Protein AF-A0A1A3AB86-F1 (afdb_monomer_lite)

Radius of gyration: 14.78 Å; chains: 1; bounding box: 32×23×52 Å

Secondary structure (DSSP, 8-state):
--HHHHHHHHHHHHHHHHHHHHHHHHHTT-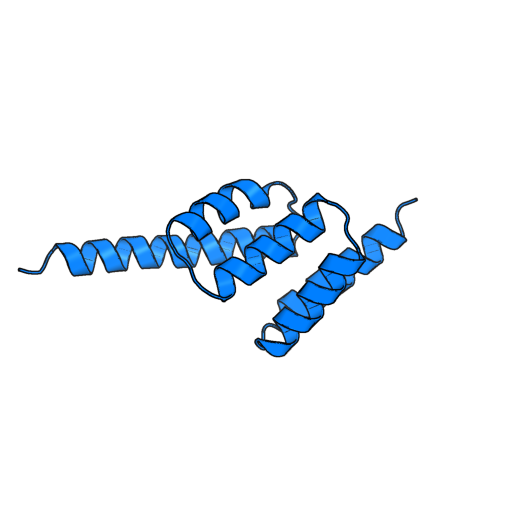GGGHHHHHHHHHHS--HHHHHHHHHHHHHHHT-HHHHHHHHHHHHHTT-HHHHHHHHHHHHHHTT--

pLDDT: mean 88.18, std 16.99, range [40.06, 98.75]

Sequence (97 aa):
MGAVASAARAAGGQSAVALRAWHEAVRLGDTRAVDPLSRLCAEVACAVGGLALAHARALAAGDEAALRAVSDELAAAGMRAAATDAAAQARRIVRQP

Structure (mmCIF, N/CA/C/O backbone):
data_AF-A0A1A3AB86-F1
#
_entry.id   AF-A0A1A3AB86-F1
#
loop_
_atom_site.group_PDB
_atom_site.id
_atom_site.type_symbol
_atom_site.label_atom_id
_atom_site.label_alt_id
_atom_site.label_comp_id
_atom_site.label_asym_id
_atom_site.label_entity_id
_atom_site.label_seq_id
_atom_site.pdbx_PDB_ins_code
_atom_site.Cartn_x
_atom_site.Cartn_y
_atom_site.Cartn_z
_atom_site.occupancy
_atom_site.B_iso_or_equiv
_atom_site.auth_seq_id
_atom_site.auth_comp_id
_atom_site.auth_asym_id
_atom_site.auth_atom_id
_atom_site.pdbx_PDB_model_num
ATOM 1 N N . MET A 1 1 ? 19.293 0.178 -33.892 1.00 40.06 1 MET A N 1
ATOM 2 C CA . MET A 1 1 ? 18.323 -0.505 -32.999 1.00 40.06 1 MET A CA 1
ATOM 3 C C . MET A 1 1 ? 18.806 -0.445 -31.544 1.00 40.06 1 MET A C 1
ATOM 5 O O . MET A 1 1 ? 19.381 -1.411 -31.071 1.00 40.06 1 MET A O 1
ATOM 9 N N . GLY A 1 2 ? 18.629 0.680 -30.830 1.00 48.31 2 GLY A N 1
ATOM 10 C CA . GLY A 1 2 ? 19.122 0.794 -29.437 1.00 48.31 2 GLY A CA 1
ATOM 11 C C . GLY A 1 2 ? 18.579 1.941 -28.568 1.00 48.31 2 GLY A C 1
ATOM 12 O O . GLY A 1 2 ? 18.834 1.945 -27.372 1.00 48.31 2 GLY A O 1
ATOM 13 N N . ALA A 1 3 ? 17.805 2.889 -29.112 1.00 48.88 3 ALA A N 1
ATOM 14 C CA . ALA A 1 3 ? 17.320 4.049 -28.348 1.00 48.88 3 ALA A CA 1
ATOM 15 C C . ALA A 1 3 ? 16.065 3.771 -27.489 1.00 48.88 3 ALA A C 1
ATOM 17 O O . ALA A 1 3 ? 15.847 4.426 -26.475 1.00 48.88 3 ALA A O 1
ATOM 18 N N . VAL A 1 4 ? 15.244 2.782 -27.862 1.00 49.41 4 VAL A N 1
ATOM 19 C CA . VAL A 1 4 ? 13.988 2.472 -27.150 1.00 49.41 4 VAL A CA 1
ATOM 20 C C . VAL A 1 4 ? 14.254 1.807 -25.798 1.00 49.41 4 VAL A C 1
ATOM 22 O O . VAL A 1 4 ? 13.593 2.129 -24.818 1.00 49.41 4 VAL A O 1
ATOM 25 N N . ALA A 1 5 ? 15.256 0.926 -25.707 1.00 46.88 5 ALA A N 1
ATOM 26 C CA . ALA A 1 5 ? 15.572 0.225 -24.463 1.00 46.88 5 ALA A CA 1
ATOM 27 C C . ALA A 1 5 ? 16.142 1.164 -23.386 1.00 46.88 5 ALA A C 1
ATOM 29 O O . ALA A 1 5 ? 15.800 1.033 -22.215 1.00 46.88 5 ALA A O 1
ATOM 30 N N . SER A 1 6 ? 16.982 2.135 -23.760 1.00 46.47 6 SER A N 1
ATOM 31 C CA . SER A 1 6 ? 17.529 3.126 -22.825 1.00 46.47 6 SER A CA 1
ATOM 32 C C . SER A 1 6 ? 16.467 4.120 -22.348 1.00 46.47 6 SER A C 1
ATOM 34 O O . SER A 1 6 ? 16.414 4.399 -21.153 1.00 46.47 6 SER A O 1
ATOM 36 N N . ALA A 1 7 ? 15.573 4.578 -23.231 1.00 40.56 7 ALA A N 1
ATOM 37 C CA . ALA A 1 7 ? 14.425 5.403 -22.849 1.00 40.56 7 ALA A CA 1
ATOM 38 C C . ALA A 1 7 ? 13.433 4.637 -21.952 1.00 40.56 7 ALA A C 1
ATOM 40 O O . ALA A 1 7 ? 12.997 5.169 -20.937 1.00 40.56 7 ALA A O 1
ATOM 41 N N . ALA A 1 8 ? 13.154 3.363 -22.254 1.00 43.41 8 ALA A N 1
ATOM 42 C CA . ALA A 1 8 ? 12.322 2.498 -21.416 1.00 43.41 8 ALA A CA 1
ATOM 43 C C . ALA A 1 8 ? 12.959 2.213 -20.043 1.00 43.41 8 ALA A C 1
ATOM 45 O O . ALA A 1 8 ? 12.253 2.180 -19.040 1.00 43.41 8 ALA A O 1
ATOM 46 N N . ARG A 1 9 ? 14.292 2.065 -19.955 1.00 48.44 9 ARG A N 1
ATOM 47 C CA . ARG A 1 9 ? 14.999 1.941 -18.666 1.00 48.44 9 ARG A CA 1
ATOM 48 C C . ARG A 1 9 ? 15.011 3.245 -17.870 1.00 48.44 9 ARG A C 1
ATOM 50 O O . ARG A 1 9 ? 14.877 3.191 -16.653 1.00 48.44 9 ARG A O 1
ATOM 57 N N . ALA A 1 10 ? 15.148 4.394 -18.530 1.00 49.41 10 ALA A N 1
ATOM 58 C CA . ALA A 1 10 ? 15.056 5.697 -17.875 1.00 49.41 10 ALA A CA 1
ATOM 59 C C . ALA A 1 10 ? 13.636 5.956 -17.343 1.00 49.41 10 ALA A C 1
ATOM 61 O O . ALA A 1 10 ? 13.483 6.320 -16.179 1.00 49.41 10 ALA A O 1
ATOM 62 N N . ALA A 1 11 ? 12.608 5.672 -18.151 1.00 55.72 11 ALA A N 1
ATOM 63 C CA . ALA A 1 11 ? 11.205 5.749 -17.749 1.00 55.72 11 ALA A CA 1
ATOM 64 C C . ALA A 1 11 ? 10.881 4.759 -16.616 1.00 55.72 11 A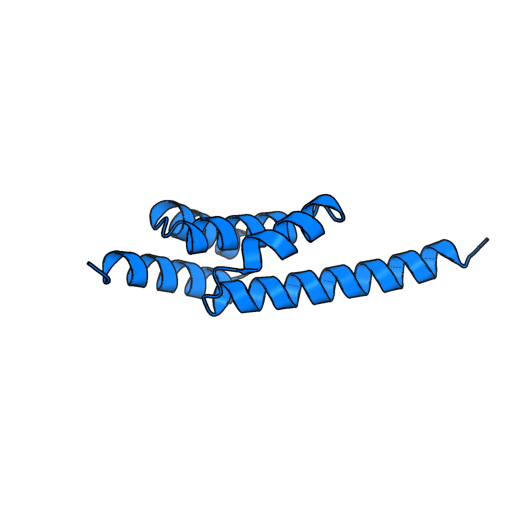LA A C 1
ATOM 66 O O . ALA A 1 11 ? 10.327 5.157 -15.599 1.00 55.72 11 ALA A O 1
ATOM 67 N N . GLY A 1 12 ? 11.323 3.500 -16.713 1.00 59.41 12 GLY A N 1
ATOM 68 C CA . GLY A 1 12 ? 11.148 2.503 -15.650 1.00 59.41 12 GLY A CA 1
ATOM 69 C C . GLY A 1 12 ? 11.888 2.853 -14.353 1.00 59.41 12 GLY A C 1
ATOM 70 O O . GLY A 1 12 ? 11.385 2.589 -13.262 1.00 59.41 12 GLY A O 1
ATOM 71 N N . GLY A 1 13 ? 13.051 3.507 -14.452 1.00 66.94 13 GLY A N 1
ATOM 72 C CA . GLY A 1 13 ? 13.766 4.066 -13.304 1.00 66.94 13 GLY A CA 1
ATOM 73 C C . GLY A 1 13 ? 12.981 5.187 -12.623 1.00 66.94 13 GLY A C 1
ATOM 74 O O . GLY A 1 13 ? 12.883 5.212 -11.398 1.00 66.94 13 GLY A O 1
ATOM 75 N N . GLN A 1 14 ? 12.352 6.069 -13.402 1.00 80.38 14 GLN A N 1
ATOM 76 C CA . GLN A 1 14 ? 11.469 7.109 -12.873 1.00 80.38 14 GLN A CA 1
ATOM 77 C C . GLN A 1 14 ? 10.205 6.521 -12.236 1.00 80.38 14 GLN A C 1
ATOM 79 O O . GLN A 1 14 ? 9.842 6.948 -11.144 1.00 80.38 14 GLN A O 1
ATOM 84 N N . SER A 1 15 ? 9.586 5.499 -12.835 1.00 84.56 15 SER A N 1
ATOM 85 C CA . SER A 1 15 ? 8.427 4.806 -12.254 1.00 84.56 15 SER A CA 1
ATOM 86 C C . SER A 1 15 ? 8.773 4.101 -10.942 1.00 84.56 15 SER A C 1
ATOM 88 O O . SER A 1 15 ? 7.997 4.171 -9.993 1.00 84.56 15 SER A O 1
ATOM 90 N N . ALA A 1 16 ? 9.948 3.471 -10.838 1.00 86.12 16 ALA A N 1
ATOM 91 C CA . ALA A 1 16 ? 10.401 2.842 -9.596 1.00 86.12 16 ALA A CA 1
ATOM 92 C C . ALA A 1 16 ? 10.671 3.873 -8.486 1.00 86.12 16 ALA A C 1
ATOM 94 O O . ALA A 1 16 ? 10.289 3.660 -7.333 1.00 86.12 16 ALA A O 1
ATOM 95 N N . VAL A 1 17 ? 11.289 5.010 -8.827 1.00 90.62 17 VAL A N 1
ATOM 96 C CA . VAL A 1 17 ? 11.503 6.124 -7.887 1.00 90.62 17 VAL A CA 1
ATOM 97 C C . VAL A 1 17 ? 10.170 6.733 -7.455 1.00 90.62 17 VAL A C 1
ATOM 99 O O . VAL A 1 17 ? 9.957 6.938 -6.261 1.00 90.62 17 VAL A O 1
ATOM 102 N N . ALA A 1 18 ? 9.250 6.962 -8.393 1.00 91.94 18 ALA A N 1
ATOM 103 C CA . ALA A 1 18 ? 7.919 7.480 -8.106 1.00 91.94 18 ALA A CA 1
ATOM 104 C C . ALA A 1 18 ? 7.128 6.521 -7.207 1.00 91.94 18 ALA A C 1
ATOM 106 O O . ALA A 1 18 ? 6.575 6.950 -6.198 1.00 91.94 18 ALA A O 1
ATOM 107 N N . LEU A 1 19 ? 7.140 5.219 -7.508 1.00 94.00 19 LEU A N 1
ATOM 108 C CA . LEU A 1 19 ? 6.515 4.195 -6.672 1.00 94.00 19 LEU A CA 1
ATOM 109 C C . LEU A 1 19 ? 7.079 4.223 -5.247 1.00 94.00 19 LEU A C 1
ATOM 111 O O . LEU A 1 19 ? 6.318 4.210 -4.281 1.00 94.00 19 LEU A O 1
ATOM 115 N N . ARG A 1 20 ? 8.408 4.296 -5.100 1.00 93.62 20 ARG A N 1
ATOM 116 C CA . ARG A 1 20 ? 9.043 4.368 -3.781 1.00 93.62 20 ARG A CA 1
ATOM 117 C C . ARG A 1 20 ? 8.642 5.635 -3.025 1.00 93.62 20 ARG A C 1
ATOM 119 O O . ARG A 1 20 ? 8.345 5.539 -1.838 1.00 93.62 20 ARG A O 1
ATOM 126 N N . ALA A 1 21 ? 8.625 6.787 -3.694 1.00 95.94 21 ALA A N 1
ATOM 127 C CA . ALA A 1 21 ? 8.242 8.061 -3.092 1.00 95.94 21 ALA A CA 1
ATOM 128 C C . ALA A 1 21 ? 6.786 8.045 -2.609 1.00 95.94 21 ALA A C 1
ATOM 130 O O . ALA A 1 21 ? 6.507 8.429 -1.475 1.00 95.94 21 ALA A O 1
ATOM 131 N N . TRP A 1 22 ? 5.866 7.533 -3.428 1.00 96.44 22 TRP A N 1
ATOM 132 C CA . TRP A 1 22 ? 4.462 7.426 -3.044 1.00 96.44 22 TRP A CA 1
ATOM 133 C C . TRP A 1 22 ? 4.228 6.406 -1.935 1.00 96.44 22 TRP A C 1
ATOM 135 O O . TRP A 1 22 ? 3.457 6.684 -1.022 1.00 96.44 22 TRP A O 1
ATOM 145 N N . HIS A 1 23 ? 4.919 5.264 -1.948 1.00 97.50 23 HIS A N 1
ATOM 146 C CA . HIS A 1 23 ? 4.823 4.320 -0.837 1.00 97.50 23 HIS A CA 1
ATOM 147 C C . HIS A 1 23 ? 5.364 4.929 0.469 1.00 97.50 23 HIS A C 1
ATOM 149 O O . HIS A 1 23 ? 4.777 4.719 1.526 1.00 97.50 23 HIS A O 1
ATOM 155 N N . GLU A 1 24 ? 6.424 5.743 0.420 1.00 97.88 24 GLU A N 1
ATOM 156 C CA . GLU A 1 24 ? 6.884 6.481 1.603 1.00 97.88 24 GLU A CA 1
ATOM 157 C C . GLU A 1 24 ? 5.830 7.477 2.103 1.00 97.88 24 GLU A C 1
ATOM 159 O O . GLU A 1 24 ? 5.567 7.541 3.301 1.00 97.88 24 GLU A O 1
ATOM 164 N N . ALA A 1 25 ? 5.169 8.202 1.197 1.00 96.94 25 ALA A N 1
ATOM 165 C CA . ALA A 1 25 ? 4.076 9.101 1.559 1.00 96.94 25 ALA A CA 1
ATOM 166 C C . ALA A 1 25 ? 2.929 8.350 2.263 1.00 96.94 25 ALA A C 1
ATOM 168 O O . ALA A 1 25 ? 2.450 8.803 3.302 1.00 96.94 25 ALA A O 1
ATOM 169 N N . VAL A 1 26 ? 2.551 7.162 1.771 1.00 98.31 26 VAL A N 1
ATOM 170 C CA . VAL A 1 26 ? 1.560 6.286 2.426 1.00 98.31 26 VAL A CA 1
ATOM 171 C C . VAL A 1 26 ? 2.027 5.872 3.820 1.00 98.31 26 VAL A C 1
ATOM 173 O O . VAL A 1 26 ? 1.260 5.987 4.773 1.00 98.31 26 VAL A O 1
ATOM 176 N N . ARG A 1 27 ? 3.286 5.444 3.983 1.00 98.00 27 ARG A N 1
ATOM 177 C CA . ARG A 1 27 ? 3.855 5.084 5.299 1.00 98.00 27 ARG A CA 1
ATOM 178 C C . ARG A 1 27 ? 3.803 6.252 6.290 1.00 98.00 27 ARG A C 1
ATOM 180 O O . ARG A 1 27 ? 3.550 6.047 7.476 1.00 98.00 27 ARG A O 1
ATOM 187 N N . LEU A 1 28 ? 3.967 7.478 5.796 1.00 96.75 28 LEU A N 1
ATOM 188 C CA . LEU A 1 28 ? 3.853 8.711 6.578 1.00 96.75 28 LEU A CA 1
ATOM 189 C C . LEU A 1 28 ? 2.404 9.174 6.808 1.00 96.75 28 LEU A C 1
ATOM 191 O O . LEU A 1 28 ? 2.186 10.099 7.588 1.00 96.75 28 LEU A O 1
ATOM 195 N N . GLY A 1 29 ? 1.411 8.506 6.214 1.00 97.00 29 GLY A N 1
ATOM 196 C CA . GLY A 1 29 ? -0.009 8.772 6.447 1.00 97.00 29 GLY A CA 1
ATOM 197 C C . GLY A 1 29 ? -0.710 9.597 5.363 1.00 97.00 29 GLY A C 1
ATOM 198 O O . GLY A 1 29 ? -1.834 10.033 5.596 1.00 97.00 29 GLY A O 1
ATOM 199 N N . ASP A 1 30 ? -0.097 9.824 4.197 1.00 96.56 30 ASP A N 1
ATOM 200 C CA . ASP A 1 30 ? -0.738 10.575 3.112 1.00 96.56 30 ASP A CA 1
ATOM 201 C C . ASP A 1 30 ? -1.819 9.738 2.407 1.00 96.56 30 ASP A C 1
ATOM 203 O O . ASP A 1 30 ? -1.536 8.856 1.593 1.00 96.56 30 ASP A O 1
ATOM 207 N N . THR A 1 31 ? -3.083 10.048 2.697 1.00 95.38 31 THR A N 1
ATOM 208 C CA . THR A 1 31 ? -4.260 9.388 2.110 1.00 95.38 31 THR A CA 1
ATOM 209 C C . THR A 1 31 ? -4.478 9.736 0.635 1.00 95.38 31 THR A C 1
ATOM 211 O O . THR A 1 31 ? -5.225 9.044 -0.055 1.00 95.38 31 THR A O 1
ATOM 214 N N . ARG A 1 32 ? -3.808 10.768 0.104 1.00 93.38 32 ARG A N 1
ATOM 215 C CA . ARG A 1 32 ? -3.968 11.223 -1.291 1.00 93.38 32 ARG A CA 1
ATOM 216 C C . ARG A 1 32 ? -3.145 10.400 -2.282 1.00 93.38 32 ARG A C 1
ATOM 218 O O . ARG A 1 32 ? -3.283 10.574 -3.490 1.00 93.38 32 ARG A O 1
ATOM 225 N N . ALA A 1 33 ? -2.292 9.499 -1.796 1.00 93.31 33 ALA A N 1
ATOM 226 C CA . ALA A 1 33 ? -1.406 8.692 -2.631 1.00 93.31 33 ALA A CA 1
ATOM 227 C C . ALA A 1 33 ? -2.134 7.615 -3.466 1.00 93.31 33 ALA A C 1
ATOM 229 O O . ALA A 1 33 ? -1.522 7.030 -4.360 1.00 93.31 33 ALA A O 1
ATOM 230 N N . VAL A 1 34 ? -3.428 7.360 -3.220 1.00 97.00 34 VAL A N 1
ATOM 231 C CA . VAL A 1 34 ? -4.220 6.339 -3.937 1.00 97.00 34 VAL A CA 1
ATOM 232 C C . VAL A 1 34 ? -4.250 6.589 -5.446 1.00 97.00 34 VAL A C 1
ATOM 234 O O . VAL A 1 34 ? -4.005 5.665 -6.224 1.00 97.00 34 VAL A O 1
ATOM 237 N N . ASP A 1 35 ? -4.517 7.824 -5.867 1.00 93.06 35 ASP A N 1
ATOM 238 C CA . ASP A 1 35 ? -4.636 8.185 -7.283 1.00 93.06 35 ASP A CA 1
ATOM 239 C C . ASP A 1 35 ? -3.313 8.058 -8.054 1.00 93.06 35 ASP A C 1
ATOM 241 O O . ASP A 1 35 ? -3.288 7.363 -9.078 1.00 93.06 35 ASP A O 1
ATOM 245 N N . PRO A 1 36 ? -2.189 8.659 -7.605 1.00 92.31 36 PRO A N 1
ATOM 246 C CA . PRO A 1 36 ? -0.919 8.498 -8.304 1.00 92.31 36 PRO A CA 1
ATOM 247 C C . PRO A 1 36 ? -0.418 7.046 -8.292 1.00 92.31 36 PRO A C 1
ATOM 249 O O . PRO A 1 36 ? 0.112 6.593 -9.307 1.00 92.31 36 PRO A O 1
ATOM 252 N N . LEU A 1 37 ? -0.635 6.280 -7.213 1.00 94.06 37 LEU A N 1
ATOM 253 C CA . LEU A 1 37 ? -0.289 4.851 -7.182 1.00 94.06 37 LEU A CA 1
ATOM 254 C C . LEU A 1 37 ? -1.159 4.018 -8.124 1.00 94.06 37 LEU A C 1
ATOM 256 O O . LEU A 1 37 ? -0.638 3.118 -8.779 1.00 94.06 37 LEU A O 1
ATOM 260 N N . SER A 1 38 ? -2.454 4.322 -8.238 1.00 94.81 38 SER A N 1
ATOM 261 C CA . SER A 1 38 ? -3.353 3.627 -9.169 1.00 94.81 38 SER A CA 1
ATOM 262 C C . SER A 1 38 ? -2.909 3.823 -10.618 1.00 94.81 38 SER A C 1
ATOM 264 O O . SER A 1 38 ? -2.875 2.857 -11.378 1.00 94.81 38 SER A O 1
ATOM 266 N N . ARG A 1 39 ? -2.508 5.048 -10.989 1.00 91.12 39 ARG A N 1
ATOM 267 C CA . ARG A 1 39 ? -1.967 5.348 -12.327 1.00 91.12 39 ARG A CA 1
ATOM 268 C C . ARG A 1 39 ? -0.653 4.612 -12.584 1.00 91.12 39 ARG A C 1
ATOM 270 O O . ARG A 1 39 ? -0.536 3.915 -13.585 1.00 91.12 39 ARG A O 1
ATOM 277 N N . LEU A 1 40 ? 0.291 4.682 -11.644 1.00 90.75 40 LEU A N 1
ATOM 278 C CA . LEU A 1 40 ? 1.575 3.983 -11.762 1.00 90.75 40 LEU A CA 1
ATOM 279 C C . LEU A 1 40 ? 1.411 2.461 -11.870 1.00 90.75 40 LEU A C 1
ATOM 281 O O . LEU A 1 40 ? 2.105 1.835 -12.663 1.00 90.75 40 LEU A O 1
ATOM 285 N N . CYS A 1 41 ? 0.489 1.860 -11.113 1.00 91.25 41 CYS A N 1
ATOM 286 C CA . CYS A 1 41 ? 0.234 0.417 -11.178 1.00 91.25 41 CYS A CA 1
ATOM 287 C C . CYS A 1 41 ? -0.469 -0.010 -12.473 1.00 91.25 41 CYS A C 1
ATOM 289 O O . CYS A 1 41 ? -0.311 -1.156 -12.889 1.00 91.25 41 CYS A O 1
ATOM 291 N N . ALA A 1 42 ? -1.231 0.886 -13.111 1.00 89.00 42 ALA A N 1
ATOM 292 C CA . ALA A 1 42 ? -1.811 0.636 -14.429 1.00 89.00 42 ALA A CA 1
ATOM 293 C C . ALA A 1 42 ? -0.742 0.634 -15.537 1.00 89.00 42 ALA A C 1
ATOM 295 O O . ALA A 1 42 ? -0.868 -0.104 -16.510 1.00 89.00 42 ALA A O 1
ATOM 296 N N . GLU A 1 43 ? 0.318 1.428 -15.378 1.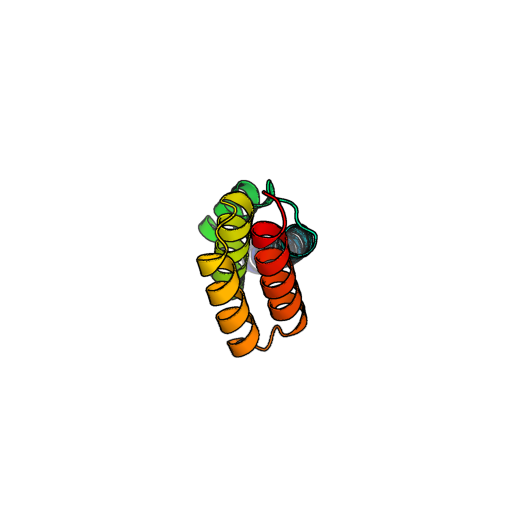00 85.12 43 GLU A N 1
ATOM 297 C CA . GLU A 1 43 ? 1.451 1.486 -16.310 1.00 85.12 43 GLU A CA 1
ATOM 298 C C . GLU A 1 43 ? 2.488 0.381 -16.045 1.00 85.12 43 GLU A C 1
ATOM 300 O O . GLU A 1 43 ? 3.071 -0.170 -16.980 1.00 85.12 43 GLU A O 1
ATOM 305 N N . VAL A 1 44 ? 2.721 0.045 -14.771 1.00 81.56 44 VAL A N 1
ATOM 306 C CA . VAL A 1 44 ? 3.730 -0.924 -14.330 1.00 81.56 44 VAL A CA 1
ATOM 307 C C . VAL A 1 44 ? 3.124 -1.890 -13.314 1.00 81.56 44 VAL A C 1
ATOM 309 O O . VAL A 1 44 ? 3.111 -1.647 -12.104 1.00 81.56 44 VAL A O 1
ATOM 312 N N . ALA A 1 45 ? 2.673 -3.043 -13.807 1.00 80.88 45 ALA A N 1
ATOM 313 C CA . ALA A 1 45 ? 2.211 -4.133 -12.960 1.00 80.88 45 ALA A CA 1
ATOM 314 C C . ALA A 1 45 ? 3.409 -4.807 -12.268 1.00 80.88 45 ALA A C 1
ATOM 316 O O . ALA A 1 45 ? 4.176 -5.547 -12.883 1.00 80.88 45 ALA A O 1
ATOM 317 N N . CYS A 1 46 ? 3.581 -4.551 -10.972 1.00 88.12 46 CYS A N 1
ATOM 318 C CA . CYS A 1 46 ? 4.582 -5.223 -10.148 1.00 88.12 46 CYS A CA 1
ATOM 319 C C . CYS A 1 46 ? 4.047 -5.495 -8.737 1.00 88.12 46 CYS A C 1
ATOM 321 O O . CYS A 1 46 ? 3.196 -4.761 -8.235 1.00 88.12 46 CYS A O 1
ATOM 323 N N . ALA A 1 47 ? 4.568 -6.538 -8.082 1.00 90.81 47 ALA A N 1
ATOM 324 C CA . ALA A 1 47 ? 4.107 -6.962 -6.756 1.00 90.81 47 ALA A CA 1
ATOM 325 C C . ALA A 1 47 ? 4.235 -5.848 -5.701 1.00 90.81 47 ALA A C 1
ATOM 327 O O . ALA A 1 47 ? 3.310 -5.612 -4.930 1.00 90.81 47 ALA A O 1
ATOM 328 N N . VAL A 1 48 ? 5.346 -5.101 -5.720 1.00 91.50 48 VAL A N 1
ATOM 329 C CA . VAL A 1 48 ? 5.559 -3.956 -4.816 1.00 91.50 48 VAL A CA 1
ATOM 330 C C . VAL A 1 48 ? 4.547 -2.837 -5.082 1.00 91.50 48 VAL A C 1
ATOM 332 O O . VAL A 1 48 ? 4.062 -2.222 -4.138 1.00 91.50 48 VAL A O 1
ATOM 335 N N . GLY A 1 49 ? 4.198 -2.596 -6.350 1.00 94.62 49 GLY A N 1
ATOM 336 C CA . GLY A 1 49 ? 3.154 -1.645 -6.737 1.00 94.62 49 GLY A CA 1
ATOM 337 C C . GLY A 1 49 ? 1.791 -2.033 -6.174 1.00 94.62 49 GLY A C 1
ATOM 338 O O . GLY A 1 49 ? 1.127 -1.210 -5.549 1.00 94.62 49 GLY A O 1
ATOM 339 N N . GLY A 1 50 ? 1.424 -3.310 -6.311 1.00 96.69 50 GLY A N 1
ATOM 340 C CA . GLY A 1 50 ? 0.193 -3.858 -5.740 1.00 96.69 50 GLY A CA 1
ATOM 341 C C . GLY A 1 50 ? 0.111 -3.670 -4.224 1.00 96.69 50 GLY A C 1
ATOM 342 O O . GLY A 1 50 ? -0.889 -3.148 -3.735 1.00 96.69 50 GLY A O 1
ATOM 343 N N . LEU A 1 51 ? 1.182 -4.006 -3.496 1.00 97.62 51 LEU A N 1
ATOM 344 C CA . LEU A 1 51 ? 1.253 -3.822 -2.042 1.00 97.62 51 LEU A CA 1
ATOM 345 C C . LEU A 1 51 ? 1.142 -2.346 -1.638 1.00 97.62 51 LEU A C 1
ATOM 347 O O . LEU A 1 51 ? 0.366 -2.011 -0.746 1.00 97.62 51 LEU A O 1
ATOM 351 N N . ALA A 1 52 ? 1.861 -1.449 -2.319 1.00 97.62 52 ALA A N 1
ATOM 3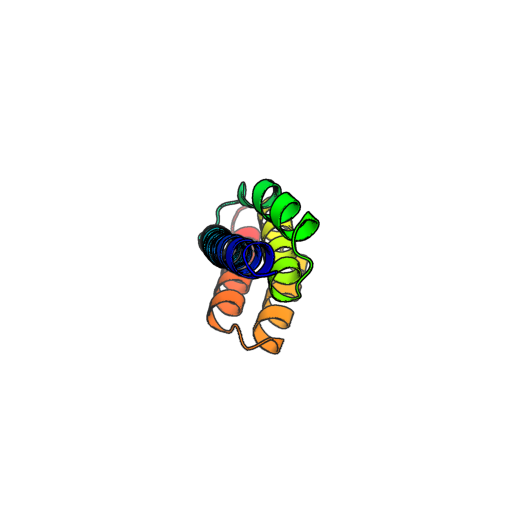52 C CA . ALA A 1 52 ? 1.796 -0.015 -2.039 1.00 97.62 52 ALA A CA 1
ATOM 353 C C . ALA A 1 52 ? 0.391 0.560 -2.295 1.00 97.62 52 ALA A C 1
ATOM 355 O O . ALA A 1 52 ? -0.101 1.371 -1.511 1.00 97.62 52 ALA A O 1
ATOM 356 N N . LEU A 1 53 ? -0.279 0.128 -3.368 1.00 98.25 53 LEU A N 1
ATOM 357 C CA . LEU A 1 53 ? -1.641 0.555 -3.682 1.00 98.25 53 LEU A CA 1
ATOM 358 C C . LEU A 1 53 ? -2.671 -0.007 -2.690 1.00 98.25 53 LEU A C 1
ATOM 360 O O . LEU A 1 53 ? -3.580 0.718 -2.286 1.00 98.25 53 LEU A O 1
ATOM 364 N N . ALA A 1 54 ? -2.531 -1.268 -2.274 1.00 98.44 54 ALA A N 1
ATOM 365 C CA . ALA A 1 54 ? -3.366 -1.859 -1.230 1.00 98.44 54 ALA A CA 1
ATOM 366 C C . ALA A 1 54 ? -3.213 -1.095 0.095 1.00 98.44 54 ALA A C 1
ATOM 368 O O . ALA A 1 54 ? -4.214 -0.714 0.702 1.00 98.44 54 ALA A O 1
ATOM 369 N N . HIS A 1 55 ? -1.973 -0.772 0.480 1.00 98.56 55 HIS A N 1
ATOM 370 C CA . HIS A 1 55 ? -1.675 0.048 1.654 1.00 98.56 55 HIS A CA 1
ATOM 371 C C . HIS A 1 55 ? -2.341 1.426 1.569 1.00 98.56 55 HIS A C 1
ATOM 373 O O . HIS A 1 55 ? -3.034 1.833 2.501 1.00 98.56 55 HIS A O 1
ATOM 379 N N . ALA A 1 56 ? -2.205 2.117 0.434 1.00 98.56 56 ALA A N 1
ATOM 380 C CA . ALA A 1 56 ? -2.808 3.432 0.227 1.00 98.56 56 ALA A CA 1
ATOM 381 C C . ALA A 1 56 ? -4.338 3.400 0.356 1.00 98.56 56 ALA A C 1
ATOM 383 O O . ALA A 1 56 ? -4.922 4.269 1.000 1.00 98.56 56 ALA A O 1
ATOM 384 N N . ARG A 1 57 ? -4.988 2.393 -0.241 1.00 98.69 57 ARG A N 1
ATOM 385 C CA . ARG A 1 57 ? -6.449 2.230 -0.192 1.00 98.69 57 ARG A CA 1
ATOM 386 C C . ARG A 1 57 ? -6.940 1.946 1.220 1.00 98.69 57 ARG A C 1
ATOM 388 O O . ARG A 1 57 ? -7.883 2.595 1.660 1.00 98.69 57 ARG A O 1
ATOM 395 N N . ALA A 1 58 ? -6.282 1.028 1.926 1.00 98.56 58 ALA A N 1
ATOM 396 C CA . ALA A 1 58 ? -6.620 0.695 3.305 1.00 98.56 58 ALA A CA 1
ATOM 397 C C . ALA A 1 58 ? -6.491 1.924 4.220 1.00 98.56 58 ALA A C 1
ATOM 399 O O . ALA A 1 58 ? -7.390 2.221 5.004 1.00 98.56 58 ALA A O 1
ATOM 400 N N . LEU A 1 59 ? -5.412 2.696 4.054 1.00 98.44 59 LEU A N 1
ATOM 401 C CA . LEU A 1 59 ? -5.195 3.935 4.794 1.00 98.44 59 LEU A CA 1
ATOM 402 C C . LEU A 1 59 ? -6.267 4.991 4.488 1.00 98.44 59 LEU A C 1
ATOM 404 O O . LEU A 1 59 ? -6.830 5.570 5.412 1.00 98.44 59 LEU A O 1
ATOM 408 N N . 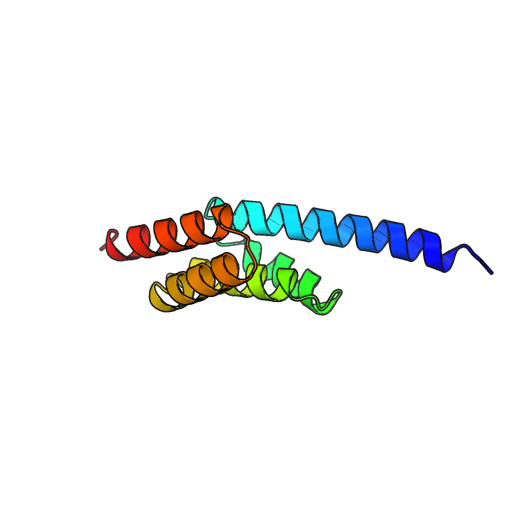ALA A 1 60 ? -6.555 5.245 3.209 1.00 98.00 60 ALA A N 1
ATOM 409 C CA . ALA A 1 60 ? -7.534 6.251 2.797 1.00 98.00 60 ALA A CA 1
ATOM 410 C C . ALA A 1 60 ? -8.967 5.902 3.226 1.00 98.00 60 ALA A C 1
ATOM 412 O O . ALA A 1 60 ? -9.745 6.801 3.537 1.00 98.00 60 ALA A O 1
ATOM 413 N N . ALA A 1 61 ? -9.304 4.611 3.271 1.00 97.69 61 ALA A N 1
ATOM 414 C CA . ALA A 1 61 ? -10.598 4.128 3.740 1.00 97.69 61 ALA A CA 1
ATOM 415 C C . ALA A 1 61 ? -10.728 4.111 5.273 1.00 97.69 61 ALA A C 1
ATOM 417 O O . ALA A 1 61 ? -11.825 3.887 5.777 1.00 97.69 61 ALA A O 1
ATOM 418 N N . GLY A 1 62 ? -9.633 4.309 6.018 1.00 97.31 62 GLY A N 1
ATOM 419 C CA . GLY A 1 62 ? -9.626 4.070 7.461 1.00 97.31 62 GLY A CA 1
ATOM 420 C C . GLY A 1 62 ? -9.898 2.601 7.808 1.00 97.31 62 GLY A C 1
ATOM 421 O O . GLY A 1 62 ? -10.454 2.311 8.862 1.00 97.31 62 GLY A O 1
ATOM 422 N N . ASP A 1 63 ? -9.536 1.670 6.923 1.00 98.19 63 ASP A N 1
ATOM 423 C CA . ASP A 1 63 ? -9.818 0.248 7.095 1.00 98.19 63 ASP A CA 1
ATOM 424 C C . ASP A 1 63 ? -8.709 -0.416 7.919 1.00 98.19 63 ASP A C 1
ATOM 426 O O . ASP A 1 63 ? -7.629 -0.764 7.431 1.00 98.19 63 ASP A O 1
ATOM 430 N N . GLU A 1 64 ? -8.984 -0.577 9.210 1.00 98.00 64 GLU A N 1
ATOM 431 C CA . GLU A 1 64 ? -8.082 -1.217 10.161 1.00 98.00 64 GLU A CA 1
ATOM 432 C C . GLU A 1 64 ? -7.728 -2.657 9.760 1.00 98.00 64 GLU A C 1
ATOM 434 O O . GLU A 1 64 ? -6.561 -3.054 9.849 1.00 98.00 64 GLU A O 1
ATOM 439 N N . ALA A 1 65 ? -8.716 -3.450 9.340 1.00 98.25 65 ALA A N 1
ATOM 440 C CA . ALA A 1 65 ? -8.517 -4.857 9.018 1.00 98.25 65 ALA A CA 1
ATOM 441 C C . ALA A 1 65 ? -7.646 -4.999 7.765 1.00 98.25 65 ALA A C 1
ATOM 443 O O . ALA A 1 65 ? -6.689 -5.778 7.762 1.00 98.25 65 ALA A O 1
ATOM 444 N N . ALA A 1 66 ? -7.909 -4.182 6.744 1.00 98.38 66 ALA A N 1
ATOM 445 C CA . ALA A 1 66 ? -7.084 -4.137 5.546 1.00 98.38 66 ALA A CA 1
ATOM 446 C C . ALA A 1 66 ? -5.655 -3.653 5.846 1.00 98.38 66 ALA A C 1
ATOM 448 O O . ALA A 1 66 ? -4.701 -4.211 5.309 1.00 98.38 66 ALA A O 1
ATOM 449 N N . LEU A 1 67 ? -5.464 -2.680 6.746 1.00 98.75 67 LEU A N 1
ATOM 450 C CA . LEU A 1 67 ? -4.121 -2.245 7.154 1.00 98.75 67 LEU A CA 1
ATOM 451 C C . LEU A 1 67 ? -3.338 -3.341 7.891 1.00 98.75 67 LEU A C 1
ATOM 453 O O . LEU A 1 67 ? -2.119 -3.431 7.734 1.00 98.75 67 LEU A O 1
ATOM 457 N N . ARG A 1 68 ? -4.014 -4.190 8.676 1.00 98.62 68 ARG A N 1
ATOM 458 C CA . ARG A 1 68 ? -3.385 -5.364 9.304 1.00 98.62 68 ARG A CA 1
ATOM 459 C C . ARG A 1 68 ? -2.984 -6.405 8.261 1.00 98.62 68 ARG A C 1
ATOM 461 O O . ARG A 1 68 ? -1.840 -6.842 8.285 1.00 98.62 68 ARG A O 1
ATOM 468 N N . ALA A 1 69 ? -3.863 -6.719 7.310 1.00 98.62 69 ALA A N 1
ATOM 469 C CA . ALA A 1 69 ? -3.541 -7.641 6.219 1.00 98.62 69 ALA A CA 1
ATOM 470 C C . ALA A 1 69 ? -2.341 -7.148 5.387 1.00 98.62 69 ALA A C 1
ATOM 472 O O . ALA A 1 69 ? -1.388 -7.888 5.157 1.00 98.62 69 ALA A O 1
ATOM 473 N N . VAL A 1 70 ? -2.326 -5.859 5.032 1.00 98.62 70 VAL A N 1
ATOM 474 C CA . VAL A 1 70 ? -1.192 -5.220 4.348 1.00 98.62 70 VAL A CA 1
ATOM 475 C C . VAL A 1 70 ? 0.093 -5.312 5.175 1.00 98.62 70 VAL A C 1
ATOM 477 O O . VAL A 1 70 ? 1.163 -5.555 4.619 1.00 98.62 70 VAL A O 1
ATOM 480 N N . SER A 1 71 ? 0.014 -5.130 6.497 1.00 98.75 71 SER A N 1
ATOM 481 C CA . SER A 1 71 ? 1.169 -5.289 7.388 1.00 98.75 71 SER A CA 1
ATOM 482 C C . SER A 1 71 ? 1.769 -6.695 7.287 1.00 98.75 71 SER A C 1
ATOM 484 O O . SER A 1 71 ? 2.984 -6.828 7.112 1.00 98.75 71 SER A O 1
ATOM 486 N N . ASP A 1 72 ? 0.925 -7.727 7.318 1.00 98.69 72 ASP A N 1
ATOM 487 C CA . ASP A 1 72 ? 1.351 -9.124 7.219 1.00 98.69 72 ASP A CA 1
ATOM 488 C C . ASP A 1 72 ? 1.977 -9.430 5.848 1.00 98.69 72 ASP A C 1
ATOM 490 O O . ASP A 1 72 ? 3.051 -10.033 5.771 1.00 98.69 72 ASP A O 1
ATOM 494 N N . GLU A 1 73 ? 1.373 -8.946 4.760 1.00 98.44 73 GLU A N 1
ATOM 495 C CA . GLU A 1 73 ? 1.903 -9.119 3.403 1.00 98.44 73 GLU A CA 1
ATOM 496 C C . GLU A 1 73 ? 3.247 -8.399 3.199 1.00 98.44 73 GLU A C 1
ATOM 498 O O . GLU A 1 73 ? 4.187 -8.962 2.629 1.00 98.44 73 GLU A O 1
ATOM 503 N N . LEU A 1 74 ? 3.390 -7.175 3.718 1.00 98.25 74 LEU A N 1
ATOM 504 C CA . LEU A 1 74 ? 4.656 -6.437 3.699 1.00 98.25 74 LEU A CA 1
ATOM 505 C C . LEU A 1 74 ? 5.735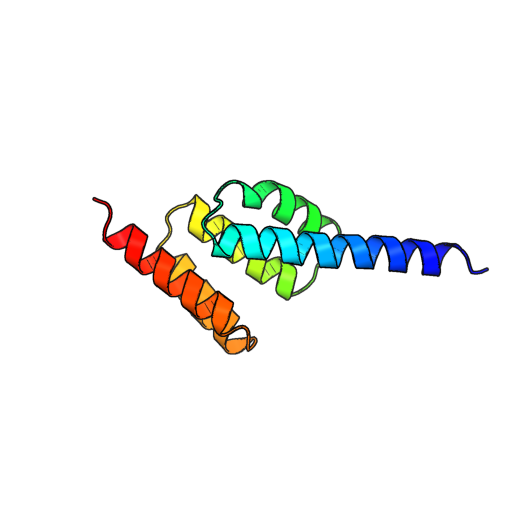 -7.162 4.510 1.00 98.25 74 LEU A C 1
ATOM 507 O O . LEU A 1 74 ? 6.896 -7.206 4.092 1.00 98.25 74 LEU A O 1
ATOM 511 N N . ALA A 1 75 ? 5.378 -7.747 5.656 1.00 98.31 75 ALA A N 1
ATOM 512 C CA . ALA A 1 75 ? 6.301 -8.536 6.463 1.00 98.31 75 ALA A CA 1
ATOM 513 C C . ALA A 1 75 ? 6.748 -9.804 5.720 1.00 98.31 75 ALA A C 1
ATOM 515 O O . ALA A 1 75 ? 7.948 -10.093 5.690 1.00 98.31 75 ALA A O 1
ATOM 516 N N . ALA A 1 76 ? 5.816 -10.504 5.065 1.00 97.88 76 ALA A N 1
ATOM 517 C CA . ALA A 1 76 ? 6.097 -11.672 4.232 1.00 97.88 76 ALA A CA 1
ATOM 518 C C . ALA A 1 76 ? 7.010 -11.332 3.039 1.00 97.88 76 ALA A C 1
ATOM 520 O O . ALA A 1 76 ? 7.907 -12.104 2.705 1.00 97.88 76 ALA A O 1
ATOM 521 N N . ALA A 1 77 ? 6.858 -10.139 2.457 1.00 96.25 77 ALA A N 1
ATOM 522 C CA . ALA A 1 77 ? 7.743 -9.608 1.419 1.00 96.25 77 ALA A CA 1
ATOM 523 C C . ALA A 1 77 ? 9.104 -9.097 1.951 1.00 96.25 77 ALA A C 1
ATOM 525 O O . ALA A 1 77 ? 9.931 -8.607 1.181 1.00 96.25 77 ALA A O 1
ATOM 526 N N . GLY A 1 78 ? 9.356 -9.169 3.265 1.00 97.69 78 GLY A N 1
ATOM 527 C CA . GLY A 1 78 ? 10.591 -8.705 3.908 1.00 97.69 78 GLY A CA 1
ATOM 528 C C . GLY A 1 78 ? 10.651 -7.195 4.183 1.00 97.69 78 GLY A C 1
ATOM 529 O O . GLY A 1 78 ? 11.646 -6.705 4.725 1.00 97.69 78 GLY A O 1
ATOM 530 N N . MET A 1 79 ? 9.589 -6.442 3.884 1.00 96.62 79 MET A N 1
ATOM 531 C CA . MET A 1 79 ? 9.485 -4.986 4.049 1.00 96.62 79 MET A CA 1
ATOM 532 C C . MET A 1 79 ? 9.096 -4.597 5.486 1.00 96.62 79 MET A C 1
ATOM 534 O O . MET A 1 79 ? 8.124 -3.882 5.724 1.00 96.62 79 MET A O 1
ATOM 538 N N . ARG A 1 80 ? 9.878 -5.052 6.473 1.00 97.94 80 ARG A N 1
ATOM 539 C CA . ARG A 1 80 ? 9.539 -4.971 7.911 1.00 97.94 80 ARG A CA 1
ATOM 540 C C . ARG A 1 80 ? 9.228 -3.558 8.424 1.00 97.94 80 ARG A C 1
ATOM 542 O O . ARG A 1 80 ? 8.356 -3.396 9.276 1.00 97.94 80 ARG A O 1
ATOM 549 N N . ALA A 1 81 ? 9.925 -2.540 7.913 1.00 97.44 81 ALA A N 1
ATOM 550 C CA . ALA A 1 81 ? 9.670 -1.149 8.292 1.00 97.44 81 ALA A CA 1
ATOM 551 C C . ALA A 1 81 ? 8.270 -0.700 7.840 1.00 97.44 81 ALA A C 1
ATOM 553 O O . ALA A 1 81 ? 7.487 -0.220 8.652 1.00 97.44 81 ALA A O 1
ATOM 554 N N . ALA A 1 82 ? 7.919 -0.959 6.577 1.00 97.94 82 ALA A N 1
ATOM 555 C CA . ALA A 1 82 ? 6.596 -0.649 6.040 1.00 97.94 82 ALA A CA 1
ATOM 556 C C . ALA A 1 82 ? 5.488 -1.447 6.748 1.00 97.94 82 ALA A C 1
ATOM 558 O O . ALA A 1 82 ? 4.444 -0.888 7.073 1.00 97.94 82 ALA A O 1
ATOM 559 N N . ALA A 1 83 ? 5.744 -2.721 7.070 1.00 98.69 83 ALA A N 1
ATOM 560 C CA . ALA A 1 83 ? 4.826 -3.536 7.863 1.00 98.69 83 ALA A CA 1
ATOM 561 C C . ALA A 1 83 ? 4.538 -2.904 9.236 1.00 98.69 83 ALA A C 1
ATOM 563 O O . ALA A 1 83 ? 3.382 -2.793 9.647 1.00 98.69 83 ALA A O 1
ATOM 564 N N . THR A 1 84 ? 5.583 -2.440 9.928 1.00 98.75 84 THR A N 1
ATOM 565 C CA . THR A 1 84 ? 5.455 -1.771 11.233 1.00 98.75 84 THR A CA 1
ATOM 566 C C . THR A 1 84 ? 4.628 -0.491 11.129 1.00 98.75 84 THR A C 1
ATOM 568 O O . THR A 1 84 ? 3.768 -0.249 11.978 1.00 98.75 84 THR A O 1
ATOM 571 N N . ASP A 1 85 ? 4.836 0.297 10.074 1.00 98.69 85 ASP A N 1
ATOM 572 C CA . ASP A 1 85 ? 4.079 1.529 9.841 1.00 98.69 85 ASP A CA 1
ATOM 573 C C . ASP A 1 85 ? 2.594 1.243 9.582 1.00 98.69 85 ASP A C 1
ATOM 575 O O . ASP A 1 85 ? 1.739 1.866 10.215 1.00 98.69 85 ASP A O 1
ATOM 579 N N . ALA A 1 86 ? 2.274 0.254 8.738 1.00 98.56 86 ALA A N 1
ATOM 580 C CA . ALA A 1 86 ? 0.896 -0.171 8.481 1.00 98.56 86 ALA A CA 1
ATOM 581 C C . ALA A 1 86 ? 0.189 -0.635 9.770 1.00 98.56 86 ALA A C 1
ATOM 583 O O . ALA A 1 86 ? -0.928 -0.205 10.072 1.00 98.56 86 ALA A O 1
ATOM 584 N N . ALA A 1 87 ? 0.871 -1.426 10.607 1.00 98.56 87 ALA A N 1
ATOM 585 C CA . ALA A 1 87 ? 0.346 -1.842 11.908 1.00 98.56 87 ALA A CA 1
ATOM 586 C C . ALA A 1 87 ? 0.151 -0.657 12.869 1.00 98.56 87 ALA A C 1
ATOM 588 O O . ALA A 1 87 ? -0.820 -0.618 13.631 1.00 98.56 87 ALA A O 1
ATOM 589 N N . ALA A 1 88 ? 1.059 0.323 12.860 1.00 98.38 88 ALA A N 1
ATOM 590 C CA . ALA A 1 88 ? 0.926 1.530 13.668 1.00 98.38 88 ALA A CA 1
ATOM 591 C C . ALA A 1 88 ? -0.268 2.385 13.217 1.00 98.38 88 ALA A C 1
ATOM 593 O O . ALA A 1 88 ? -0.994 2.903 14.068 1.00 98.38 88 ALA A O 1
ATOM 594 N N . GLN A 1 89 ? -0.497 2.498 11.908 1.00 98.44 89 GLN A N 1
ATOM 595 C CA . GLN A 1 89 ? -1.645 3.193 11.326 1.00 98.44 89 GLN A CA 1
ATOM 596 C C . GLN A 1 89 ? -2.969 2.516 11.701 1.00 98.44 89 GLN A C 1
ATOM 598 O O . GLN A 1 89 ? -3.854 3.203 12.210 1.00 98.44 89 GLN A O 1
ATOM 603 N N . ALA A 1 90 ? -3.070 1.185 11.592 1.00 97.94 90 ALA A N 1
ATOM 604 C CA . ALA A 1 90 ? -4.251 0.433 12.038 1.00 97.94 90 ALA A CA 1
ATOM 605 C C . ALA A 1 90 ? -4.595 0.738 13.508 1.00 97.94 90 ALA A C 1
ATOM 607 O O . ALA A 1 90 ? -5.724 1.076 13.853 1.00 97.94 90 ALA A O 1
ATOM 608 N N . ARG A 1 91 ? -3.585 0.734 14.390 1.00 97.69 91 ARG A N 1
ATOM 609 C CA . ARG A 1 91 ? -3.769 1.077 15.812 1.00 97.69 91 ARG A CA 1
ATOM 610 C C . ARG A 1 91 ? -4.170 2.535 16.047 1.00 97.69 91 ARG A C 1
ATOM 612 O O . ARG A 1 91 ? -4.672 2.841 17.124 1.00 97.69 91 ARG A O 1
ATOM 619 N N . ARG A 1 92 ? -3.843 3.469 15.148 1.00 95.50 92 ARG A N 1
ATOM 620 C CA . ARG A 1 92 ? -4.250 4.881 15.279 1.00 95.50 92 ARG A CA 1
ATOM 621 C C . ARG A 1 92 ? -5.721 5.056 14.923 1.00 95.50 92 ARG A C 1
ATOM 623 O O . ARG A 1 92 ? -6.390 5.766 15.658 1.00 95.50 92 ARG A O 1
ATOM 630 N N . ILE A 1 93 ? -6.205 4.368 13.889 1.00 92.19 93 ILE A N 1
ATOM 631 C CA . ILE A 1 93 ? -7.622 4.383 13.488 1.00 92.19 93 ILE A CA 1
ATOM 632 C C . ILE A 1 93 ? -8.514 3.935 14.646 1.00 92.19 93 ILE A C 1
ATOM 634 O O . ILE A 1 93 ? -9.400 4.674 15.041 1.00 92.19 93 ILE A O 1
ATOM 638 N N . VAL A 1 94 ? -8.192 2.811 15.293 1.00 84.81 94 VAL A N 1
ATOM 639 C CA . VAL A 1 94 ? -8.938 2.317 16.472 1.00 84.81 94 VAL A CA 1
ATOM 640 C C . VAL A 1 94 ? -8.984 3.326 17.625 1.00 84.81 94 VAL A C 1
ATOM 642 O O . VAL A 1 94 ? -9.883 3.289 18.459 1.00 84.81 94 VAL A O 1
ATOM 645 N N . ARG A 1 95 ? -7.980 4.204 17.720 1.00 82.69 95 ARG A N 1
ATOM 646 C CA . ARG A 1 95 ? -7.848 5.171 18.816 1.00 82.69 95 ARG A CA 1
ATOM 647 C C . ARG A 1 95 ? -8.539 6.505 18.547 1.00 82.69 95 ARG A C 1
ATOM 649 O O . ARG A 1 95 ? -8.636 7.292 19.484 1.00 82.69 95 ARG A O 1
ATOM 656 N N . GLN A 1 96 ? -8.964 6.782 17.316 1.00 63.62 96 GLN A N 1
ATOM 657 C CA . GLN A 1 96 ? -9.693 8.002 16.974 1.00 63.62 96 GLN A CA 1
ATOM 658 C C . GLN A 1 96 ? -11.195 7.669 16.945 1.00 63.62 96 GLN A C 1
ATOM 660 O O . GLN A 1 96 ? -11.593 6.896 16.076 1.00 63.62 96 GLN A O 1
ATOM 665 N N . PRO A 1 97 ? -11.991 8.149 17.923 1.00 48.53 97 PRO A N 1
ATOM 666 C CA . PRO A 1 97 ? -13.427 7.880 17.993 1.00 48.53 97 PRO A CA 1
ATOM 667 C C . PRO A 1 97 ? -14.219 8.601 16.898 1.00 48.53 97 PRO A C 1
ATOM 669 O O . PRO A 1 97 ? -13.786 9.699 16.475 1.00 48.53 97 PRO A O 1
#

Foldseek 3Di:
DPPVVVVVVVVVVVLVVQLVVLLVCLLVLNLVSLVVLVVSCVVPPDPSSVLSNLSSVCSNVLPLVSLQVSLVVCVVVVVNSSSVSSNVSSVVSVVPD